Protein AF-A0A7S1N449-F1 (afdb_monomer)

Foldseek 3Di:
DVVVVVVVVVVVVVVVVVVVVVVVVVVVVVVVVVVVVVVVVVVVVVVVVVVVLVVLLVLQLVLLVLCVVPQLVLLVQLVVLVCVVPVCCDPPRPNPVPPSSVVSVVVSVLVNVLSVCSVPCVVNVVVVVVVVVVCVVSVDDPVVCVVSVVSSLVSSCVSCPVNCDPSND

Nearest PDB structures (foldseek):
  7ohd-assembly2_B  TM=8.948E-01  e=1.516E-05  Mus musculus
  3s1i-assembly1_A  TM=8.980E-01  e=2.931E-05  Methylacidiphilum infernorum V4
  7ohd-assembly1_A  TM=8.553E-01  e=3.651E-05  Mus musculus
  3tm9-assembly1_A-2  TM=8.090E-01  e=1.615E-03  Vitreoscilla stercoraria
  2wy4-assembly1_A  TM=8.204E-01  e=2.659E-02  Campylobacter jejuni

Secondary structure (DSSP, 8-state):
-HHHHHHHHHHHHHHHHHHHHHHHHHHHHHHHHHHHHHHHHHHHHHHHHHHHHHHHHHHHHHHHHTTTTSHHHHHHHHHHHHHHH-THHHHTSTTTT--HHHHHHHHHHHHHHHHHTTT-HHHHHHHHHHHHHHHHHTT--HHHHHHHHHHHHHHHHHHHGGG--TTT-

InterPro domains:
  IPR000971 Globin [PF00042] (96-168)
  IPR000971 Globin [PS01033] (48-169)
  IPR009050 Globin-like superfamily [SSF46458] (58-168)
  IPR012292 Globin/Protoglobin [G3DSA:1.10.490.10] (54-169)

Mean predicted aligned error: 9.24 Å

Solvent-accessible surface area (backbone atoms only — not comparable to full-atom values): 9285 Å² total; per-residue (Å²): 109,71,69,56,52,51,53,55,50,50,52,51,51,52,52,51,50,54,52,50,52,53,52,51,53,48,51,53,52,52,54,50,51,51,53,52,48,53,52,48,52,49,51,50,52,51,51,53,51,50,52,54,50,54,52,51,48,49,47,53,45,54,57,52,60,68,46,66,85,46,51,57,60,54,19,50,47,32,51,51,52,43,36,72,78,40,52,56,40,50,71,76,34,95,42,43,93,52,64,59,71,63,51,18,43,54,50,42,53,52,51,51,53,50,53,76,28,66,90,40,55,85,65,40,49,61,55,51,51,56,52,49,55,51,39,47,76,74,68,58,51,76,72,51,52,59,55,51,48,52,40,46,54,53,34,48,41,67,74,44,43,91,70,51,37,86,89,70,108

pLDDT: mean 90.64, std 6.05, range [66.69, 98.06]

Sequence (169 aa):
LKAQIEATTDELKFSRQRAKERKSSLKASEELLAALTDEFEYLMAFTTGQDAIRSRNKIVQKSWSLLTGDPQAAGDLFYTNLFEAAPQLITSGPFHGVNVKVQAARLVDMIDFAIKKLNDTVTLVPILTNLGARHQQYGTLKAHYDAVGGVLIMTLKQALKEKFTKEVE

Structure (mmCIF, N/CA/C/O backbone):
data_AF-A0A7S1N449-F1
#
_entry.id   AF-A0A7S1N449-F1
#
loop_
_atom_site.group_PDB
_atom_site.id
_atom_site.type_symbol
_atom_site.label_atom_id
_atom_site.label_alt_id
_atom_site.label_comp_id
_atom_site.label_asym_id
_atom_site.label_entity_id
_atom_site.label_seq_id
_atom_site.pdbx_PDB_ins_code
_atom_site.Cartn_x
_atom_site.Cartn_y
_atom_site.Cartn_z
_atom_site.occupancy
_atom_site.B_iso_or_equiv
_atom_site.auth_seq_id
_atom_site.auth_comp_id
_atom_site.auth_asym_id
_atom_site.auth_atom_id
_atom_site.pdbx_PDB_model_num
ATOM 1 N N . LEU A 1 1 ? -70.950 -11.473 55.836 1.00 74.06 1 LEU A N 1
ATOM 2 C CA . LEU A 1 1 ? -69.960 -12.537 55.533 1.00 74.06 1 LEU A CA 1
ATOM 3 C C . LEU A 1 1 ? -69.792 -12.779 54.029 1.00 74.06 1 LEU A C 1
ATOM 5 O O . LEU A 1 1 ? -68.712 -12.517 53.529 1.00 74.06 1 LEU A O 1
ATOM 9 N N . LYS A 1 2 ? -70.834 -13.198 53.288 1.00 80.25 2 LYS A N 1
ATOM 10 C CA . LYS A 1 2 ? -70.743 -13.511 51.841 1.00 80.25 2 LYS A CA 1
ATOM 11 C C . LYS A 1 2 ? -70.280 -12.330 50.966 1.00 80.25 2 LYS A C 1
ATOM 13 O O . LYS A 1 2 ? -69.310 -12.471 50.238 1.00 80.25 2 LYS A O 1
ATOM 18 N N . ALA A 1 3 ? -70.886 -11.155 51.143 1.00 78.69 3 ALA A N 1
ATOM 19 C CA . ALA A 1 3 ? -70.484 -9.930 50.441 1.00 78.69 3 ALA A CA 1
ATOM 20 C C . ALA A 1 3 ? -69.052 -9.474 50.789 1.00 78.69 3 ALA A C 1
ATOM 22 O O . ALA A 1 3 ? -68.348 -8.930 49.947 1.00 78.69 3 ALA A O 1
ATOM 23 N N . GLN A 1 4 ? -68.603 -9.739 52.022 1.00 74.62 4 GLN A N 1
ATOM 24 C CA . GLN A 1 4 ? -67.230 -9.453 52.446 1.00 74.62 4 GLN A CA 1
ATOM 25 C C . GLN A 1 4 ? -66.243 -10.347 51.688 1.00 74.62 4 GLN A C 1
ATOM 27 O O . GLN A 1 4 ? -65.249 -9.856 51.176 1.00 74.62 4 GLN A O 1
ATOM 32 N N . ILE A 1 5 ? -66.557 -11.643 51.571 1.00 78.62 5 ILE A N 1
ATOM 33 C CA . ILE A 1 5 ? -65.745 -12.627 50.846 1.00 78.62 5 ILE A CA 1
ATOM 34 C C . ILE A 1 5 ? -65.675 -12.285 49.352 1.00 78.62 5 ILE A C 1
ATOM 36 O O . ILE A 1 5 ? -64.593 -12.345 48.773 1.00 78.62 5 ILE A O 1
ATOM 40 N N . GLU A 1 6 ? -66.791 -11.899 48.726 1.00 82.81 6 GLU A N 1
ATOM 41 C CA . GLU A 1 6 ? -66.814 -11.461 47.320 1.00 82.81 6 GLU A CA 1
ATOM 42 C C . GLU A 1 6 ? -65.955 -10.213 47.095 1.00 82.81 6 GLU A C 1
ATOM 44 O O . GLU A 1 6 ? -65.094 -10.228 46.217 1.00 82.81 6 GLU A O 1
ATOM 49 N N . ALA A 1 7 ? -66.088 -9.191 47.949 1.00 81.44 7 ALA A N 1
ATOM 50 C CA . ALA A 1 7 ? -65.268 -7.982 47.868 1.00 81.44 7 ALA A CA 1
ATOM 51 C C . ALA A 1 7 ? -63.764 -8.289 47.995 1.00 81.44 7 ALA A C 1
ATOM 53 O O . ALA A 1 7 ? -62.966 -7.837 47.175 1.00 81.44 7 ALA A O 1
ATOM 54 N N . THR A 1 8 ? -63.370 -9.134 48.957 1.00 79.44 8 THR A N 1
ATOM 55 C CA . THR A 1 8 ? -61.966 -9.557 49.108 1.00 79.44 8 THR A CA 1
ATOM 56 C C . THR A 1 8 ? -61.479 -10.377 47.907 1.00 79.44 8 THR A C 1
ATOM 58 O O . THR A 1 8 ? -60.317 -10.295 47.508 1.00 79.44 8 THR A O 1
ATOM 61 N N . THR A 1 9 ? -62.363 -11.170 47.300 1.00 86.25 9 THR A N 1
ATOM 62 C CA . THR A 1 9 ? -62.037 -11.988 46.124 1.00 86.25 9 THR A CA 1
ATOM 63 C C . THR A 1 9 ? -61.777 -11.121 44.893 1.00 86.25 9 THR A C 1
ATOM 65 O O . THR A 1 9 ? -60.845 -11.396 44.132 1.00 86.25 9 THR A O 1
ATOM 68 N N . ASP A 1 10 ? -62.558 -10.063 44.697 1.00 88.69 10 ASP A N 1
ATOM 69 C CA . ASP A 1 10 ? -62.390 -9.158 43.561 1.00 88.69 10 ASP A CA 1
ATOM 70 C C . ASP A 1 10 ? -61.171 -8.238 43.723 1.00 88.69 10 ASP A C 1
ATOM 72 O O . ASP A 1 10 ? -60.420 -8.055 42.759 1.00 88.69 10 ASP A O 1
ATOM 76 N N . GLU A 1 11 ? -60.867 -7.781 44.943 1.00 84.25 11 GLU A N 1
ATOM 77 C CA . GLU A 1 11 ? -59.598 -7.098 45.243 1.00 84.25 11 GLU A CA 1
ATOM 78 C C . GLU A 1 11 ? -58.379 -7.979 44.920 1.00 84.25 11 GLU A C 1
ATOM 80 O O . GLU A 1 11 ? -57.411 -7.521 44.302 1.00 84.25 11 GLU A O 1
ATOM 85 N N . LEU A 1 12 ? -58.433 -9.272 45.263 1.00 84.50 12 LEU A N 1
ATOM 86 C CA . LEU A 1 12 ? -57.374 -10.235 44.946 1.00 84.50 12 LEU A CA 1
ATOM 87 C C . LEU A 1 12 ? -57.197 -10.448 43.436 1.00 84.50 12 LEU A C 1
ATOM 89 O O . LEU A 1 12 ? -56.060 -10.531 42.960 1.00 84.50 12 LEU A O 1
ATOM 93 N N . LYS A 1 13 ? -58.286 -10.528 42.661 1.00 87.19 13 LYS A N 1
ATOM 94 C CA . LYS A 1 13 ? -58.212 -10.638 41.191 1.00 87.19 13 LYS A CA 1
ATOM 95 C C . LYS A 1 13 ? -57.574 -9.397 40.575 1.00 87.19 13 LYS A C 1
ATOM 97 O O . LYS A 1 13 ? -56.697 -9.523 39.722 1.00 87.19 13 LYS A O 1
ATOM 102 N N . PHE A 1 14 ? -57.976 -8.216 41.032 1.00 84.88 14 PHE A N 1
ATOM 103 C CA . PHE A 1 14 ? -57.470 -6.954 40.511 1.00 84.88 14 PHE A CA 1
ATOM 104 C C . PHE A 1 14 ? -55.995 -6.724 40.866 1.00 84.88 14 PHE A C 1
ATOM 106 O O . PHE A 1 14 ? -55.202 -6.328 40.011 1.00 84.88 14 PHE A O 1
ATOM 113 N N . SER A 1 15 ? -55.589 -7.070 42.091 1.00 79.75 15 SER A N 1
ATOM 114 C CA . SER A 1 15 ? -54.183 -7.054 42.512 1.00 79.75 15 SER A CA 1
ATOM 115 C C . SER A 1 15 ? -53.317 -7.991 41.657 1.00 79.75 15 SER A C 1
ATOM 117 O O . SER A 1 15 ? -52.260 -7.595 41.160 1.00 79.75 15 SER A O 1
ATOM 119 N N . ARG A 1 16 ? -53.802 -9.212 41.377 1.00 84.38 16 ARG A N 1
ATOM 120 C CA . ARG A 1 16 ? -53.127 -10.164 40.473 1.00 84.38 16 ARG A CA 1
ATOM 121 C C . ARG A 1 16 ? -53.026 -9.644 39.041 1.00 84.38 16 ARG A C 1
ATOM 123 O O . ARG A 1 16 ? -51.997 -9.851 38.400 1.00 84.38 16 ARG A O 1
ATOM 130 N N . GLN A 1 17 ? -54.068 -8.982 38.544 1.00 85.00 17 GLN A N 1
ATOM 131 C CA . GLN A 1 17 ? -54.078 -8.399 37.205 1.00 85.00 17 GLN A CA 1
ATOM 132 C C . GLN A 1 17 ? -53.044 -7.270 37.079 1.00 85.00 17 GLN A C 1
ATOM 134 O O . GLN A 1 17 ? -52.195 -7.328 36.191 1.00 85.00 17 GLN A O 1
ATOM 139 N N . ARG A 1 18 ? -53.006 -6.329 38.032 1.00 83.12 18 ARG A N 1
ATOM 140 C CA . ARG A 1 18 ? -51.975 -5.274 38.079 1.00 83.12 18 ARG A CA 1
ATOM 141 C C . ARG A 1 18 ? -50.558 -5.842 38.173 1.00 83.12 18 ARG A C 1
ATOM 143 O O . ARG A 1 18 ? -49.637 -5.320 37.550 1.00 83.12 18 ARG A O 1
ATOM 150 N N . ALA A 1 19 ? -50.364 -6.919 38.938 1.00 76.69 19 ALA A N 1
ATOM 151 C CA . ALA A 1 19 ? -49.067 -7.587 39.036 1.00 76.69 19 ALA A CA 1
ATOM 152 C C . ALA A 1 19 ? -48.633 -8.216 37.697 1.00 76.69 19 ALA A C 1
ATOM 154 O O . ALA A 1 19 ? -47.458 -8.129 37.337 1.00 76.69 19 ALA A O 1
ATOM 155 N N . LYS A 1 20 ? -49.568 -8.807 36.936 1.00 83.62 20 LYS A N 1
ATOM 156 C CA . LYS A 1 20 ? -49.302 -9.315 35.578 1.00 83.62 20 LYS A CA 1
ATOM 157 C C . LYS A 1 20 ? -48.933 -8.191 34.613 1.00 83.62 20 LYS A C 1
ATOM 159 O O . LYS A 1 20 ? -47.942 -8.322 33.901 1.00 83.62 20 LYS A O 1
ATOM 164 N N . GLU A 1 21 ? -49.684 -7.094 34.621 1.00 84.38 21 GLU A N 1
ATOM 165 C CA . GLU A 1 21 ? -49.426 -5.924 33.769 1.00 84.38 21 GLU A CA 1
ATOM 166 C C . GLU A 1 21 ? -48.052 -5.313 34.060 1.00 84.38 21 GLU A C 1
ATOM 168 O O . GLU A 1 21 ? -47.266 -5.101 33.140 1.00 84.38 21 GLU A O 1
ATOM 173 N N . ARG A 1 22 ? -47.700 -5.146 35.342 1.00 84.19 22 ARG A N 1
ATOM 174 C CA . ARG A 1 22 ? -46.381 -4.645 35.759 1.00 84.19 22 ARG A CA 1
ATOM 175 C C . ARG A 1 22 ? -45.240 -5.583 35.363 1.00 84.19 22 ARG A C 1
ATOM 177 O O . ARG A 1 22 ? -44.173 -5.124 34.972 1.00 84.19 22 ARG A O 1
ATOM 184 N N . LYS A 1 23 ? -45.450 -6.902 35.438 1.00 81.56 23 LYS A N 1
ATOM 185 C CA . LYS A 1 23 ? -44.464 -7.892 34.977 1.00 81.56 23 LYS A CA 1
ATOM 186 C C . LYS A 1 23 ? -44.291 -7.847 33.454 1.00 81.56 23 LYS A C 1
ATOM 188 O O . LYS A 1 23 ? -43.171 -7.968 32.971 1.00 81.56 23 LYS A O 1
ATOM 193 N N . SER A 1 24 ? -45.377 -7.637 32.709 1.00 82.19 24 SER A N 1
ATOM 194 C CA . SER A 1 24 ? -45.332 -7.467 31.253 1.00 82.19 24 SER A CA 1
ATOM 195 C C . SER A 1 24 ? -44.608 -6.183 30.848 1.00 82.19 24 SER A C 1
ATOM 197 O O . SER A 1 24 ? -43.798 -6.218 29.928 1.00 82.19 24 SER A O 1
ATOM 199 N N . SER A 1 25 ? -44.858 -5.064 31.538 1.00 81.81 25 SER A N 1
ATOM 200 C CA . SER A 1 25 ? -44.158 -3.804 31.263 1.00 81.81 25 SER A CA 1
ATOM 201 C C . SER A 1 25 ? -42.667 -3.898 31.593 1.00 81.81 25 SER A C 1
ATOM 203 O O . SER A 1 25 ? -41.849 -3.381 30.843 1.00 81.81 25 SER A O 1
ATOM 205 N N . LEU A 1 26 ? -42.311 -4.595 32.682 1.00 85.75 26 LEU A N 1
ATOM 206 C CA . LEU A 1 26 ? -40.918 -4.879 33.041 1.00 85.75 26 LEU A CA 1
ATOM 207 C C . LEU A 1 26 ? -40.221 -5.714 31.962 1.00 85.75 26 LEU A C 1
ATOM 209 O O . LEU A 1 26 ? -39.154 -5.322 31.502 1.00 85.75 26 LEU A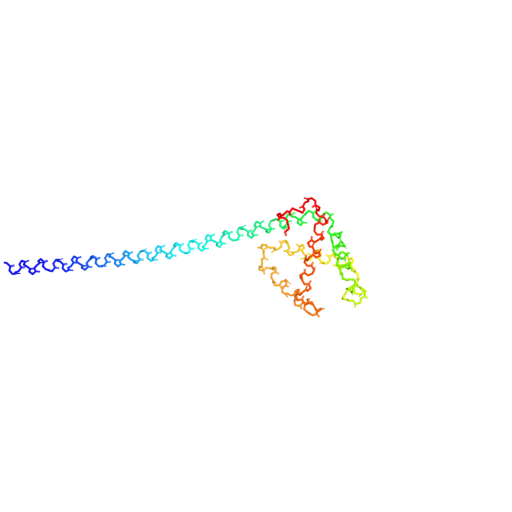 O 1
ATOM 213 N N . LYS A 1 27 ? -40.857 -6.792 31.487 1.00 89.88 27 LYS A N 1
ATOM 214 C CA . LYS A 1 27 ? -40.311 -7.620 30.401 1.00 89.88 27 LYS A CA 1
ATOM 215 C C . LYS A 1 27 ? -40.078 -6.809 29.123 1.00 89.88 27 LYS A C 1
ATOM 217 O O . LYS A 1 27 ? -39.020 -6.919 28.522 1.00 89.88 27 LYS A O 1
ATOM 222 N N . ALA A 1 28 ? -41.029 -5.955 28.743 1.00 87.19 28 ALA A N 1
ATOM 223 C CA . ALA A 1 28 ? -40.869 -5.073 27.587 1.00 87.19 28 ALA A CA 1
ATOM 224 C C . ALA A 1 28 ? -39.716 -4.069 27.776 1.00 87.19 28 ALA A C 1
ATOM 226 O O . ALA A 1 28 ? -38.974 -3.802 26.835 1.00 87.19 28 ALA A O 1
ATOM 227 N N . SER A 1 29 ? -39.528 -3.534 28.991 1.00 83.69 29 SER A N 1
ATOM 228 C CA . SER A 1 29 ? -38.382 -2.665 29.287 1.00 83.69 29 SER A CA 1
ATOM 229 C C . SER A 1 29 ? -37.043 -3.409 29.278 1.00 83.69 29 SER A C 1
ATOM 231 O O . SER A 1 29 ? -36.058 -2.845 28.818 1.00 83.69 29 SER A O 1
ATOM 233 N N . GLU A 1 30 ? -36.999 -4.669 29.722 1.00 91.06 30 GLU A N 1
ATOM 234 C CA . GLU A 1 30 ? -35.801 -5.519 29.653 1.00 91.06 30 GLU A CA 1
ATOM 235 C C . GLU A 1 30 ? -35.436 -5.857 28.203 1.00 91.06 30 GLU A C 1
ATOM 237 O O . GLU A 1 30 ? -34.270 -5.765 27.832 1.00 91.06 30 GLU A O 1
ATOM 242 N N . GLU A 1 31 ? -36.425 -6.180 27.364 1.00 90.69 31 GLU A N 1
ATOM 243 C CA . GLU A 1 31 ? -36.227 -6.427 25.929 1.00 90.69 31 GLU A CA 1
ATOM 244 C C . GLU A 1 31 ? -35.725 -5.169 25.200 1.00 90.69 31 GLU A C 1
ATOM 246 O O . GLU A 1 31 ? -34.808 -5.254 24.386 1.00 90.69 31 GLU A O 1
ATOM 251 N N . LEU A 1 32 ? -36.269 -3.991 25.531 1.00 83.75 32 LEU A N 1
ATOM 252 C CA . LEU A 1 32 ? -35.782 -2.712 25.003 1.00 83.75 32 LEU A CA 1
ATOM 253 C C . LEU A 1 32 ? -34.351 -2.405 25.455 1.00 83.75 32 LEU A C 1
ATOM 255 O O . LEU A 1 32 ? -33.546 -1.951 24.648 1.00 83.75 32 LEU A O 1
ATOM 259 N N . LEU A 1 33 ? -34.021 -2.656 26.725 1.00 84.38 33 LEU A N 1
ATOM 260 C CA . LEU A 1 33 ? -32.662 -2.471 27.236 1.00 84.38 33 LEU A CA 1
ATOM 261 C C . LEU A 1 33 ? -31.670 -3.411 26.547 1.00 84.38 33 LEU A C 1
ATOM 263 O O . LEU A 1 33 ? -30.597 -2.952 26.171 1.00 84.38 33 LEU A O 1
ATOM 267 N N . ALA A 1 34 ? -32.043 -4.675 26.333 1.00 87.62 34 ALA A N 1
ATOM 268 C CA . ALA A 1 34 ? -31.216 -5.647 25.621 1.00 87.62 34 ALA A CA 1
ATOM 269 C C . ALA A 1 34 ? -30.968 -5.234 24.158 1.00 87.62 34 ALA A C 1
ATOM 271 O O . ALA A 1 34 ? -29.835 -5.268 23.682 1.00 87.62 34 ALA A O 1
ATOM 272 N N . ALA A 1 35 ? -32.005 -4.768 23.454 1.00 85.06 35 ALA A N 1
ATOM 273 C CA . ALA A 1 35 ? -31.857 -4.278 22.084 1.00 85.06 35 ALA A CA 1
ATOM 274 C C . ALA A 1 35 ? -30.943 -3.040 22.002 1.00 85.06 35 ALA A C 1
ATOM 276 O O . ALA A 1 35 ? -30.116 -2.937 21.098 1.00 85.06 35 ALA A O 1
ATOM 277 N N . LEU A 1 36 ? -31.056 -2.120 22.967 1.00 85.81 36 LEU A N 1
ATOM 278 C CA . LEU A 1 36 ? -30.197 -0.936 23.045 1.00 85.81 36 LEU A CA 1
ATOM 279 C C . LEU A 1 36 ? -28.737 -1.292 23.359 1.00 85.81 36 LEU A C 1
ATOM 281 O O . LEU A 1 36 ? -27.832 -0.646 22.830 1.00 85.81 36 LEU A O 1
ATOM 285 N N . THR A 1 37 ? -28.488 -2.301 24.201 1.00 86.12 37 THR A N 1
ATOM 286 C CA . THR A 1 37 ? -27.122 -2.772 24.469 1.00 86.12 37 THR A CA 1
ATOM 287 C C . THR A 1 37 ? -26.500 -3.427 23.245 1.00 86.12 37 THR A C 1
ATOM 289 O O . THR A 1 37 ? -25.353 -3.115 22.938 1.00 86.12 37 THR A O 1
ATOM 292 N N . ASP A 1 38 ? -27.252 -4.239 22.498 1.00 86.50 38 ASP A N 1
ATOM 293 C CA . ASP A 1 38 ? -26.755 -4.881 21.275 1.00 86.50 38 ASP A CA 1
ATOM 294 C C . ASP A 1 38 ? -26.397 -3.842 20.197 1.00 86.50 38 ASP A C 1
ATOM 296 O O . ASP A 1 38 ? -25.346 -3.928 19.559 1.00 86.50 38 ASP A O 1
ATOM 300 N N . GLU A 1 39 ? -27.239 -2.819 20.011 1.00 88.69 39 GLU A N 1
ATOM 301 C CA . GLU A 1 39 ? -26.973 -1.732 19.061 1.00 88.69 39 GLU A CA 1
ATOM 302 C C . GLU A 1 39 ? -25.751 -0.899 19.477 1.00 88.69 39 GLU A C 1
ATOM 304 O O . GLU A 1 39 ? -24.917 -0.542 18.638 1.00 88.69 39 GLU A O 1
ATOM 309 N N . PHE A 1 40 ? -25.593 -0.636 20.778 1.00 89.31 40 PHE A N 1
ATOM 310 C CA . PHE A 1 40 ? -24.422 0.053 21.314 1.00 89.31 40 PHE A CA 1
ATOM 311 C C . PHE A 1 40 ? -23.137 -0.769 21.144 1.00 89.31 40 PHE A C 1
ATOM 313 O O . PHE A 1 40 ? -22.123 -0.232 20.692 1.00 89.31 40 PHE A O 1
ATOM 320 N N . GLU A 1 41 ? -23.163 -2.066 21.459 1.00 86.31 41 GLU A N 1
ATOM 321 C CA . GLU A 1 41 ? -22.023 -2.966 21.267 1.00 86.31 41 GLU A CA 1
ATOM 322 C C . GLU A 1 41 ? -21.631 -3.064 19.791 1.00 86.31 41 GLU A C 1
ATOM 324 O O . GLU A 1 41 ? -20.447 -2.955 19.457 1.00 86.31 41 GLU A O 1
ATOM 329 N N . TYR A 1 42 ? -22.614 -3.179 18.894 1.00 85.69 42 TYR A N 1
ATOM 330 C CA . TYR A 1 42 ? -22.387 -3.149 17.453 1.00 85.69 42 TYR A CA 1
ATOM 331 C C . TYR A 1 42 ? -21.726 -1.839 17.010 1.00 85.69 42 TYR A C 1
ATOM 333 O O . TYR A 1 42 ? -20.725 -1.862 16.290 1.00 85.69 42 TYR A O 1
ATOM 341 N N . LEU A 1 43 ? -22.241 -0.693 17.464 1.00 81.56 43 LEU A N 1
ATOM 342 C CA . LEU A 1 43 ? -21.697 0.619 17.115 1.00 81.56 43 LEU A CA 1
ATOM 343 C C . LEU A 1 43 ? -20.265 0.795 17.636 1.00 81.56 43 LEU A C 1
ATOM 345 O O . LEU A 1 43 ? -19.404 1.312 16.916 1.00 81.56 43 LEU A O 1
ATOM 349 N N . MET A 1 44 ? -19.984 0.333 18.855 1.00 84.50 44 MET A N 1
ATOM 350 C CA . MET A 1 44 ? -18.642 0.344 19.437 1.00 84.50 44 MET A CA 1
ATOM 351 C C . MET A 1 44 ? -17.685 -0.562 18.662 1.00 84.50 44 MET A C 1
ATOM 353 O O . MET A 1 44 ? -16.572 -0.137 18.346 1.00 84.50 44 MET A O 1
ATOM 357 N N . ALA A 1 45 ? -18.101 -1.777 18.297 1.00 80.94 45 ALA A N 1
ATOM 358 C CA . ALA A 1 45 ? -17.292 -2.698 17.499 1.00 80.94 45 ALA A CA 1
ATOM 359 C C . ALA A 1 45 ? -17.018 -2.147 16.091 1.00 80.94 45 ALA A C 1
ATOM 361 O O . ALA A 1 45 ? -15.883 -2.197 15.612 1.00 80.94 45 ALA A O 1
ATOM 362 N N . PHE A 1 46 ? -18.029 -1.557 15.449 1.00 82.50 46 PHE A N 1
ATOM 363 C CA . PHE A 1 46 ? -17.897 -0.903 14.150 1.00 82.50 46 PHE A CA 1
ATOM 364 C C . PHE A 1 46 ? -16.927 0.284 14.208 1.00 82.50 46 PHE A C 1
ATOM 366 O O . PHE A 1 46 ? -16.012 0.377 13.388 1.00 82.50 46 PHE A O 1
ATOM 373 N N . THR A 1 47 ? -17.081 1.159 15.206 1.00 80.44 47 THR A N 1
ATOM 374 C CA . THR A 1 47 ? -16.218 2.336 15.400 1.00 80.44 47 THR A CA 1
ATOM 375 C C . THR A 1 47 ? -14.780 1.922 15.702 1.00 80.44 47 THR A C 1
ATOM 377 O O . THR A 1 47 ? -13.857 2.356 15.015 1.00 80.44 47 THR A O 1
ATOM 380 N N . THR A 1 48 ? -14.586 0.989 16.638 1.00 81.38 48 THR A N 1
ATOM 381 C CA . THR A 1 48 ? -13.266 0.425 16.973 1.00 81.38 48 THR A CA 1
ATOM 382 C C . THR A 1 48 ? -12.602 -0.205 15.748 1.00 81.38 48 THR A C 1
ATOM 384 O O . THR A 1 48 ? -11.410 -0.008 15.500 1.00 81.38 48 THR A O 1
ATOM 387 N N . GLY A 1 49 ? -13.375 -0.932 14.936 1.00 82.38 49 GLY A N 1
ATOM 388 C CA . GLY A 1 49 ? -12.904 -1.506 13.679 1.00 82.38 49 GLY A CA 1
ATOM 389 C C . GLY A 1 49 ? -12.447 -0.440 12.681 1.00 82.38 49 GLY A C 1
ATOM 390 O O . GLY A 1 49 ? -11.379 -0.578 12.076 1.00 82.38 49 GLY A O 1
ATOM 391 N N . GLN A 1 50 ? -13.204 0.652 12.537 1.00 81.94 50 GLN A N 1
ATOM 392 C CA . GLN A 1 50 ? -12.803 1.779 11.693 1.00 81.94 50 GLN A CA 1
ATOM 393 C C . GLN A 1 50 ? -11.537 2.473 12.197 1.00 81.94 50 GLN A C 1
ATOM 395 O O . GLN A 1 50 ? -10.670 2.810 11.387 1.00 81.94 50 GLN A O 1
ATOM 400 N N . ASP A 1 51 ? -11.395 2.664 13.504 1.00 86.38 51 ASP A N 1
ATOM 401 C CA . ASP A 1 51 ? -10.218 3.304 14.093 1.00 86.38 51 ASP A CA 1
ATOM 402 C C . ASP A 1 51 ? -8.959 2.453 13.911 1.00 86.38 51 ASP A C 1
ATOM 404 O O . ASP A 1 51 ? -7.893 2.975 13.560 1.00 86.38 51 ASP A O 1
ATOM 408 N N . ALA A 1 52 ? -9.083 1.130 14.045 1.00 87.81 52 ALA A N 1
ATOM 409 C CA . ALA A 1 52 ? -8.004 0.195 13.742 1.00 87.81 52 ALA A CA 1
ATOM 410 C C . ALA A 1 52 ? -7.595 0.256 12.258 1.00 87.81 52 ALA A C 1
ATOM 412 O O . ALA A 1 52 ? -6.403 0.312 11.948 1.00 87.81 52 ALA A O 1
ATOM 413 N N . ILE A 1 53 ? -8.561 0.309 11.328 1.00 90.69 53 ILE A N 1
ATOM 414 C CA . ILE A 1 53 ? -8.289 0.467 9.887 1.00 90.69 53 ILE A CA 1
ATOM 415 C C . ILE A 1 53 ? -7.573 1.791 9.610 1.00 90.69 53 ILE A C 1
ATOM 417 O O . ILE A 1 53 ? -6.535 1.795 8.950 1.00 90.69 53 ILE A O 1
ATOM 421 N N . ARG A 1 54 ? -8.073 2.912 10.144 1.00 91.50 54 ARG A N 1
ATOM 422 C CA . ARG A 1 54 ? -7.438 4.230 9.967 1.00 91.50 54 ARG A CA 1
ATOM 423 C C . ARG A 1 54 ? -6.022 4.253 10.534 1.00 91.50 54 ARG A C 1
ATOM 425 O O . ARG A 1 54 ? -5.143 4.873 9.939 1.00 91.50 54 ARG A O 1
ATOM 432 N N . SER A 1 55 ? -5.788 3.573 11.654 1.00 93.12 55 SER A N 1
ATOM 433 C CA . SER A 1 55 ? -4.459 3.455 12.261 1.00 93.12 55 SER A CA 1
ATOM 434 C C . SER A 1 55 ? -3.492 2.680 11.360 1.00 93.12 55 SER A C 1
ATOM 436 O O . SER A 1 55 ? -2.397 3.171 11.095 1.00 93.12 55 SER A O 1
ATOM 438 N N . ARG A 1 56 ? -3.918 1.548 10.778 1.00 94.88 56 ARG A N 1
ATOM 439 C CA . ARG A 1 56 ? -3.124 0.817 9.769 1.00 94.88 56 ARG A CA 1
ATOM 440 C C . ARG A 1 56 ? -2.863 1.646 8.514 1.00 94.88 56 ARG A C 1
ATOM 442 O O . ARG A 1 56 ? -1.728 1.718 8.054 1.00 94.88 56 ARG A O 1
ATOM 449 N N . ASN A 1 57 ? -3.878 2.340 8.002 1.00 97.00 57 ASN A N 1
ATOM 450 C CA . ASN A 1 57 ? -3.726 3.219 6.842 1.00 97.00 57 ASN A CA 1
ATOM 451 C C . ASN A 1 57 ? -2.662 4.299 7.089 1.00 97.00 57 ASN A C 1
ATOM 453 O O . ASN A 1 57 ? -1.852 4.570 6.206 1.00 97.00 57 ASN A O 1
ATOM 457 N N . LYS A 1 58 ? -2.609 4.876 8.299 1.00 96.62 58 LYS A N 1
ATOM 458 C CA . LYS A 1 58 ? -1.565 5.841 8.682 1.00 96.62 58 LYS A CA 1
ATOM 459 C C . LYS A 1 58 ? -0.164 5.227 8.665 1.00 96.62 58 LYS A C 1
ATOM 461 O O . LYS A 1 58 ? 0.767 5.902 8.234 1.00 96.62 58 LYS A O 1
ATOM 466 N N . ILE A 1 59 ? -0.004 3.979 9.107 1.00 96.62 59 ILE A N 1
ATOM 467 C CA . ILE A 1 59 ? 1.286 3.270 9.062 1.00 96.62 59 ILE A CA 1
ATOM 468 C C . ILE A 1 59 ? 1.735 3.081 7.610 1.00 96.62 59 ILE A C 1
ATOM 470 O O . ILE A 1 59 ? 2.868 3.430 7.275 1.00 96.62 59 ILE A O 1
ATOM 474 N N . VAL A 1 60 ? 0.838 2.622 6.731 1.00 96.25 60 VAL A N 1
ATOM 475 C CA . VAL A 1 60 ? 1.119 2.464 5.292 1.00 96.25 60 VAL A CA 1
ATOM 476 C C . VAL A 1 60 ? 1.500 3.805 4.661 1.00 96.25 60 VAL A C 1
ATOM 478 O O . VAL A 1 60 ? 2.527 3.916 4.002 1.00 96.25 60 VAL A O 1
ATOM 481 N N . GLN A 1 61 ? 0.730 4.863 4.914 1.00 96.50 61 GLN A N 1
ATOM 482 C CA . GLN A 1 61 ? 1.007 6.199 4.373 1.00 96.50 61 GLN A CA 1
ATOM 483 C C . GLN A 1 61 ? 2.340 6.770 4.873 1.00 96.50 61 GLN A C 1
ATOM 485 O O . GLN A 1 61 ? 3.112 7.335 4.095 1.00 96.50 61 GLN A O 1
ATOM 490 N N . LYS A 1 62 ? 2.640 6.604 6.166 1.00 95.50 62 LYS A N 1
ATOM 491 C CA . LYS A 1 62 ? 3.887 7.081 6.770 1.00 95.50 62 LYS A CA 1
ATOM 492 C C . LYS A 1 62 ? 5.092 6.308 6.245 1.00 95.50 62 LYS A C 1
ATOM 494 O O . LYS A 1 62 ? 6.081 6.933 5.879 1.00 95.50 62 LYS A O 1
ATOM 499 N N . SER A 1 63 ? 5.020 4.982 6.190 1.00 94.50 63 SER A N 1
ATOM 500 C CA . SER A 1 63 ? 6.114 4.154 5.672 1.00 94.50 63 SER A CA 1
ATOM 501 C C . SER A 1 63 ? 6.356 4.396 4.182 1.00 94.50 63 SER A C 1
ATOM 503 O O . SER A 1 63 ? 7.504 4.559 3.778 1.00 94.50 63 SER A O 1
ATOM 505 N N . TRP A 1 64 ? 5.295 4.558 3.387 1.00 94.88 64 TRP A N 1
ATOM 506 C CA . TRP A 1 64 ? 5.396 4.934 1.976 1.00 94.88 64 TRP A CA 1
ATOM 507 C C . TRP A 1 64 ? 6.088 6.287 1.772 1.00 94.88 64 TRP A C 1
ATOM 509 O O . TRP A 1 64 ? 6.947 6.414 0.904 1.00 94.88 64 TRP A O 1
ATOM 519 N N . SER A 1 65 ? 5.813 7.282 2.624 1.00 93.44 65 SER A N 1
ATOM 520 C CA . SER A 1 65 ? 6.493 8.590 2.560 1.00 93.44 65 SER A CA 1
ATOM 521 C C . SER A 1 65 ? 8.010 8.522 2.791 1.00 93.44 65 SER A C 1
ATOM 523 O O . SER A 1 65 ? 8.739 9.447 2.445 1.00 93.44 65 SER A O 1
ATOM 525 N N . LEU A 1 66 ? 8.524 7.422 3.350 1.00 91.12 66 LEU A N 1
ATOM 526 C CA . LEU A 1 66 ? 9.967 7.218 3.495 1.00 91.12 66 LEU A CA 1
ATOM 527 C C . LEU A 1 66 ? 10.636 6.841 2.163 1.00 91.12 66 LEU A C 1
ATOM 529 O O . LEU A 1 66 ? 11.847 7.008 2.041 1.00 91.12 66 LEU A O 1
ATOM 533 N N . LEU A 1 67 ? 9.864 6.358 1.181 1.00 84.56 67 LEU A N 1
ATOM 534 C CA . LEU A 1 67 ? 10.326 6.011 -0.170 1.00 84.56 67 LEU A CA 1
ATOM 535 C C . LEU A 1 67 ? 10.300 7.199 -1.131 1.00 84.56 67 LEU A C 1
ATOM 537 O O . LEU A 1 67 ? 11.027 7.200 -2.121 1.00 84.56 67 LEU A O 1
ATOM 541 N N . THR A 1 68 ? 9.506 8.236 -0.847 1.00 66.69 68 THR A N 1
ATOM 542 C CA . THR A 1 68 ? 9.282 9.361 -1.774 1.00 66.69 68 THR A CA 1
ATOM 543 C C . THR A 1 68 ? 10.510 10.248 -1.999 1.00 66.69 68 THR A C 1
ATOM 545 O O . THR A 1 68 ? 10.435 11.188 -2.783 1.00 66.69 68 THR A O 1
ATOM 548 N N . GLY A 1 69 ? 11.637 9.968 -1.335 1.00 75.12 69 GLY A N 1
ATOM 549 C CA . GLY A 1 69 ? 12.929 10.572 -1.667 1.00 75.12 69 GLY A CA 1
ATOM 550 C C . GLY A 1 69 ? 13.486 10.113 -3.020 1.00 75.12 69 GLY A C 1
ATOM 551 O O . GLY A 1 69 ? 14.228 10.868 -3.639 1.00 75.12 69 GLY A O 1
ATOM 552 N N . ASP A 1 70 ? 13.105 8.918 -3.490 1.00 83.00 70 ASP A N 1
ATOM 553 C CA . ASP A 1 70 ? 13.445 8.404 -4.823 1.00 83.00 70 ASP A CA 1
ATOM 554 C C . ASP A 1 70 ? 12.414 7.350 -5.300 1.00 83.00 70 ASP A C 1
ATOM 556 O O . ASP A 1 70 ? 12.669 6.140 -5.286 1.00 83.00 70 ASP A O 1
ATOM 560 N N . PRO A 1 71 ? 11.200 7.784 -5.694 1.00 83.12 71 PRO A N 1
ATOM 561 C CA . PRO A 1 71 ? 10.137 6.876 -6.125 1.00 83.12 71 PRO A CA 1
ATOM 562 C C . PRO A 1 71 ? 10.513 6.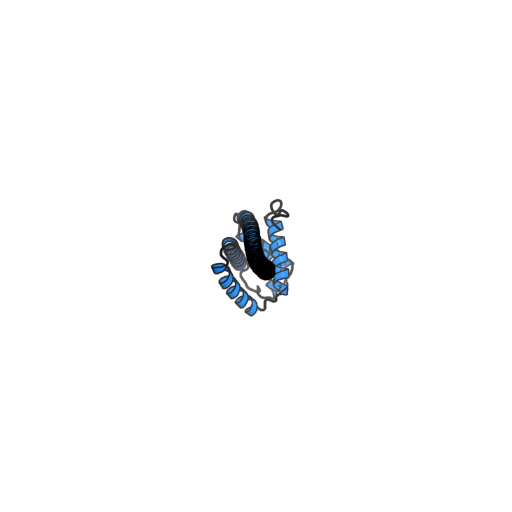083 -7.383 1.00 83.12 71 PRO A C 1
ATOM 564 O O . PRO A 1 71 ? 10.104 4.931 -7.522 1.00 83.12 71 PRO A O 1
ATOM 567 N N . GLN A 1 72 ? 11.323 6.658 -8.280 1.00 91.06 72 GLN A N 1
ATOM 568 C CA . GLN A 1 72 ? 11.784 5.952 -9.473 1.00 91.06 72 GLN A CA 1
ATOM 569 C C . GLN A 1 72 ? 12.685 4.775 -9.093 1.00 91.06 72 GLN A C 1
ATOM 571 O O . GLN A 1 72 ? 12.466 3.676 -9.598 1.00 91.06 72 GLN A O 1
ATOM 576 N N . ALA A 1 73 ? 13.638 4.965 -8.173 1.00 92.19 73 ALA A N 1
ATOM 577 C CA . ALA A 1 73 ? 14.501 3.874 -7.726 1.00 92.19 73 ALA A CA 1
ATOM 578 C C . ALA A 1 73 ? 13.711 2.726 -7.084 1.00 92.19 73 ALA A C 1
ATOM 580 O O . ALA A 1 73 ? 14.043 1.563 -7.304 1.00 92.19 73 ALA A O 1
ATOM 581 N N . ALA A 1 74 ? 12.641 3.020 -6.337 1.00 92.06 74 ALA A N 1
ATOM 582 C CA . ALA A 1 74 ? 11.775 1.980 -5.781 1.00 92.06 74 ALA A CA 1
ATOM 583 C C . ALA A 1 74 ? 11.069 1.164 -6.882 1.00 92.06 74 ALA A C 1
ATOM 585 O O . ALA A 1 74 ? 11.002 -0.064 -6.798 1.00 92.06 74 ALA A O 1
ATOM 586 N N . GLY A 1 75 ? 10.578 1.829 -7.933 1.00 95.62 75 GLY A N 1
ATOM 587 C CA . GLY A 1 75 ? 9.973 1.163 -9.089 1.00 95.62 75 GLY A CA 1
ATOM 588 C C . GLY A 1 75 ? 10.979 0.349 -9.910 1.00 95.62 75 GLY A C 1
ATOM 589 O O . GLY A 1 75 ? 10.678 -0.771 -10.324 1.00 95.62 75 GLY A O 1
ATOM 590 N N . ASP A 1 76 ? 12.183 0.882 -10.114 1.00 96.56 76 ASP A N 1
ATOM 591 C CA . ASP A 1 76 ? 13.262 0.192 -10.829 1.00 96.56 76 ASP A CA 1
ATOM 592 C C . ASP A 1 76 ? 13.719 -1.056 -10.053 1.00 96.56 76 ASP A C 1
ATOM 594 O O . ASP A 1 76 ? 13.899 -2.130 -10.637 1.00 96.56 76 ASP A O 1
ATOM 598 N N . LEU A 1 77 ? 13.827 -0.951 -8.723 1.00 96.75 77 LEU A N 1
ATOM 599 C CA . LEU A 1 77 ? 14.137 -2.079 -7.845 1.00 96.75 77 LEU A CA 1
ATOM 600 C C . LEU A 1 77 ? 13.036 -3.146 -7.884 1.00 96.75 77 LEU A C 1
ATOM 602 O O . LEU A 1 77 ? 13.341 -4.335 -7.967 1.00 96.75 77 LEU A O 1
ATOM 606 N N . PHE A 1 78 ? 11.763 -2.736 -7.896 1.00 97.69 78 PHE A N 1
ATOM 607 C CA . PHE A 1 78 ? 10.639 -3.661 -8.053 1.00 97.69 78 PHE A CA 1
ATOM 608 C C . PHE A 1 78 ? 10.750 -4.477 -9.343 1.00 97.69 78 PHE A C 1
ATOM 610 O O . PHE A 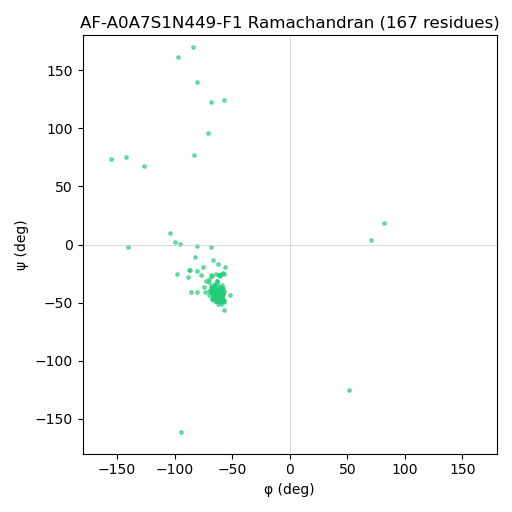1 78 ? 10.635 -5.701 -9.305 1.00 97.69 78 PHE A O 1
ATOM 617 N N . TYR A 1 79 ? 10.991 -3.826 -10.484 1.00 97.44 79 TYR A N 1
ATOM 618 C CA . TYR A 1 79 ? 11.083 -4.531 -11.763 1.00 97.44 79 TYR A CA 1
ATOM 619 C C . TYR A 1 79 ? 12.345 -5.388 -11.881 1.00 97.44 79 TYR A C 1
ATOM 621 O O . TYR A 1 79 ? 12.284 -6.460 -12.480 1.00 97.44 79 TYR A O 1
ATOM 629 N N . THR A 1 80 ? 13.449 -4.969 -11.257 1.00 97.69 80 THR A N 1
ATOM 630 C CA . THR A 1 80 ? 14.656 -5.800 -11.111 1.00 97.69 80 THR A CA 1
ATOM 631 C C . THR A 1 80 ? 14.306 -7.105 -10.393 1.00 97.69 80 THR A C 1
ATOM 633 O O . THR A 1 80 ? 14.442 -8.183 -10.967 1.00 97.69 80 THR A O 1
ATOM 636 N N . ASN A 1 81 ? 13.721 -7.003 -9.198 1.00 98.06 81 ASN A N 1
ATOM 637 C CA . ASN A 1 81 ? 13.299 -8.150 -8.395 1.00 98.06 81 ASN A CA 1
ATOM 638 C C . ASN A 1 81 ? 12.262 -9.035 -9.122 1.00 98.06 81 ASN A C 1
ATOM 640 O O . ASN A 1 81 ? 12.314 -10.263 -9.045 1.00 98.06 81 ASN A O 1
ATOM 644 N N . LEU A 1 82 ? 11.317 -8.426 -9.850 1.00 97.38 82 LEU A N 1
ATOM 645 C CA . LEU A 1 82 ? 10.289 -9.145 -10.606 1.00 97.38 82 LEU A CA 1
ATOM 646 C C . LEU A 1 82 ? 10.893 -9.984 -11.737 1.00 97.38 82 LEU A C 1
ATOM 648 O O . LEU A 1 82 ? 10.493 -11.130 -11.935 1.00 97.38 82 LEU A O 1
ATOM 652 N N . PHE A 1 83 ? 11.832 -9.417 -12.493 1.00 96.56 83 PHE A N 1
ATOM 653 C CA . PHE A 1 83 ? 12.437 -10.098 -13.636 1.00 96.56 83 PHE A CA 1
ATOM 654 C C . PHE A 1 83 ? 13.535 -11.080 -13.237 1.00 96.56 83 PHE A C 1
ATOM 656 O O . PHE A 1 83 ? 13.763 -12.034 -13.973 1.00 96.56 83 PHE A O 1
ATOM 663 N N . GLU A 1 84 ? 14.151 -10.922 -12.066 1.00 96.31 84 GLU A N 1
ATOM 664 C CA . GLU A 1 84 ? 14.976 -11.975 -11.464 1.00 96.31 84 GLU A CA 1
ATOM 665 C C . GLU A 1 84 ? 14.133 -13.201 -11.092 1.00 96.31 84 GLU A C 1
ATOM 667 O O . GLU A 1 84 ? 14.511 -14.332 -11.396 1.00 96.31 84 GLU A O 1
ATOM 672 N N . ALA A 1 85 ? 12.959 -12.988 -10.488 1.00 95.06 85 ALA A N 1
ATOM 673 C CA . ALA A 1 85 ? 12.055 -14.073 -10.108 1.00 95.06 85 ALA A CA 1
ATOM 674 C C . ALA A 1 85 ? 11.346 -14.722 -11.311 1.00 95.06 85 ALA A C 1
ATOM 676 O O . ALA A 1 85 ? 11.024 -15.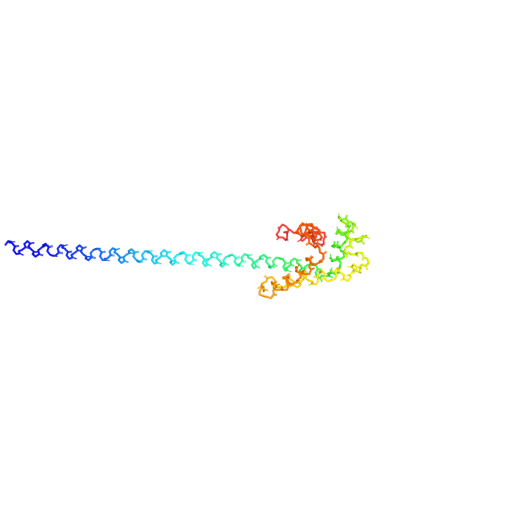910 -11.278 1.00 95.06 85 ALA A O 1
ATOM 677 N N . ALA A 1 86 ? 11.080 -13.949 -12.367 1.00 93.31 86 ALA A N 1
ATOM 678 C CA . ALA A 1 86 ? 10.369 -14.405 -13.558 1.00 93.31 86 ALA A CA 1
ATOM 679 C C . ALA A 1 86 ? 10.943 -13.785 -14.854 1.00 93.31 86 ALA A C 1
ATOM 681 O O . ALA A 1 86 ? 10.308 -12.912 -15.464 1.00 93.31 86 ALA A O 1
ATOM 682 N N . PRO A 1 87 ? 12.115 -14.254 -15.333 1.00 94.81 87 PRO A N 1
ATOM 683 C CA . PRO A 1 87 ? 12.798 -13.693 -16.507 1.00 94.81 87 PRO A CA 1
ATOM 684 C C . PRO A 1 87 ? 11.977 -13.748 -17.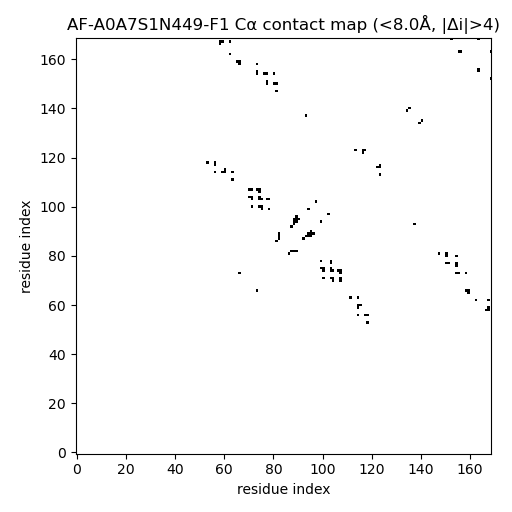803 1.00 94.81 87 PRO A C 1
ATOM 686 O O . PRO A 1 87 ? 12.152 -12.931 -18.712 1.00 94.81 87 PRO A O 1
ATOM 689 N N . GLN A 1 88 ? 11.044 -14.694 -17.905 1.00 93.44 88 GLN A N 1
ATOM 690 C CA . GLN A 1 88 ? 10.142 -14.825 -19.047 1.00 93.44 88 GLN A CA 1
ATOM 691 C C . GLN A 1 88 ? 9.268 -13.582 -19.252 1.00 93.44 88 GLN A C 1
ATOM 693 O O . GLN A 1 88 ? 8.896 -13.285 -20.381 1.00 93.44 88 GLN A O 1
ATOM 698 N N . LEU A 1 89 ? 8.973 -12.815 -18.194 1.00 92.19 89 LEU A N 1
ATOM 699 C CA . LEU A 1 89 ? 8.100 -11.641 -18.278 1.00 92.19 89 LEU A CA 1
ATOM 700 C C . LEU A 1 89 ? 8.664 -10.532 -19.177 1.00 92.19 89 LEU A C 1
ATOM 702 O O . LEU A 1 89 ? 7.884 -9.862 -19.853 1.00 92.19 89 LEU A O 1
ATOM 706 N N . ILE A 1 90 ? 9.991 -10.363 -19.198 1.00 94.31 90 ILE A N 1
ATOM 707 C CA . ILE A 1 90 ? 10.692 -9.341 -19.993 1.00 94.31 90 ILE A CA 1
ATOM 708 C C . ILE A 1 90 ? 11.251 -9.891 -21.313 1.00 94.31 90 ILE A C 1
ATOM 710 O O . ILE A 1 90 ? 11.407 -9.145 -22.276 1.00 94.31 90 ILE A O 1
ATOM 714 N N . THR A 1 91 ? 11.532 -11.196 -21.393 1.00 92.19 91 THR A N 1
ATOM 715 C CA . THR A 1 91 ? 12.138 -11.805 -22.591 1.00 92.19 91 THR A CA 1
ATOM 716 C C . THR A 1 91 ? 11.118 -12.199 -23.653 1.00 92.19 91 THR A C 1
ATOM 718 O O . THR A 1 91 ? 11.367 -11.952 -24.827 1.00 92.19 91 THR A O 1
ATOM 721 N N . SER A 1 92 ? 9.972 -12.765 -23.272 1.00 91.00 92 SER A N 1
ATOM 722 C CA . SER A 1 92 ? 8.914 -13.196 -24.206 1.00 91.00 92 SER A CA 1
ATOM 723 C C . SER A 1 92 ? 7.492 -12.905 -23.713 1.00 91.00 92 SER A C 1
ATOM 725 O O . SER A 1 92 ? 6.520 -13.194 -24.407 1.00 91.00 92 SER A O 1
ATOM 727 N N . GLY A 1 93 ? 7.367 -12.346 -22.511 1.00 88.12 93 GLY A N 1
ATOM 728 C CA . GLY A 1 93 ? 6.108 -12.048 -21.846 1.00 88.12 93 GLY A CA 1
ATOM 729 C C . GLY A 1 93 ? 5.611 -10.615 -22.067 1.00 88.12 93 GLY A C 1
ATOM 730 O O . GLY A 1 93 ? 6.047 -9.925 -22.991 1.00 88.12 93 GLY A O 1
ATOM 731 N N . PRO A 1 94 ? 4.693 -10.135 -21.207 1.00 88.50 94 PRO A N 1
ATOM 732 C CA . PRO A 1 94 ? 3.970 -8.879 -21.418 1.00 88.50 94 PRO A CA 1
ATOM 733 C C . PRO A 1 94 ? 4.846 -7.620 -21.359 1.00 88.50 94 PRO A C 1
ATOM 735 O O . PRO A 1 94 ? 4.387 -6.552 -21.756 1.00 88.50 94 PRO A O 1
ATOM 738 N N . PHE A 1 95 ? 6.088 -7.720 -20.874 1.00 92.44 95 PHE A N 1
ATOM 739 C CA . PHE A 1 95 ? 7.030 -6.602 -20.850 1.00 92.44 95 PHE A CA 1
ATOM 740 C C . PHE A 1 95 ? 8.046 -6.646 -21.998 1.00 92.44 95 PHE A C 1
ATOM 742 O O . PHE A 1 95 ? 8.888 -5.754 -22.087 1.00 92.44 95 PHE A O 1
ATOM 749 N N . HIS A 1 96 ? 7.973 -7.626 -22.906 1.00 94.12 96 HIS A N 1
ATOM 750 C CA . HIS A 1 96 ? 8.862 -7.677 -24.065 1.00 94.12 96 HIS A CA 1
ATOM 751 C C . HIS A 1 96 ? 8.751 -6.395 -24.911 1.00 94.12 96 HIS A C 1
ATOM 753 O O . HIS A 1 96 ? 7.664 -6.004 -25.334 1.00 94.12 96 HIS A O 1
ATOM 759 N N . GLY A 1 97 ? 9.883 -5.718 -25.134 1.00 93.50 97 GLY A N 1
ATOM 760 C CA . GLY A 1 97 ? 9.942 -4.445 -25.865 1.00 93.50 97 GLY A CA 1
ATOM 761 C C . GLY A 1 97 ? 9.347 -3.237 -25.123 1.00 93.50 97 GLY A C 1
ATOM 762 O O . GLY A 1 97 ? 9.296 -2.141 -25.682 1.00 93.50 97 GLY A O 1
ATOM 763 N N . VAL A 1 98 ? 8.908 -3.400 -23.870 1.00 94.56 98 VAL A N 1
ATOM 764 C CA . VAL A 1 98 ? 8.362 -2.310 -23.053 1.00 94.56 98 VAL A CA 1
ATOM 765 C C . VAL A 1 98 ? 9.494 -1.485 -22.448 1.00 94.56 98 VAL A C 1
ATOM 767 O O . VAL A 1 98 ? 10.485 -2.012 -21.945 1.00 94.56 98 VAL A O 1
ATOM 770 N N . ASN A 1 99 ? 9.323 -0.163 -22.428 1.00 96.56 99 ASN A N 1
ATOM 771 C CA . ASN A 1 99 ? 10.191 0.715 -21.652 1.00 96.56 99 ASN A CA 1
ATOM 772 C C . ASN A 1 99 ? 9.910 0.530 -20.150 1.00 96.56 99 ASN A C 1
ATOM 774 O O . ASN A 1 99 ? 8.994 1.142 -19.592 1.00 96.56 99 ASN A O 1
ATOM 778 N N . VAL A 1 100 ? 10.714 -0.319 -19.508 1.00 96.06 100 VAL A N 1
ATOM 779 C CA . VAL A 1 100 ? 10.570 -0.687 -18.092 1.00 96.06 100 VAL A CA 1
ATOM 780 C C . VAL A 1 100 ? 10.655 0.529 -17.174 1.00 96.06 100 VAL A C 1
ATOM 782 O O . VAL A 1 100 ? 9.907 0.597 -16.209 1.00 96.06 100 VAL A O 1
ATOM 785 N N . LYS A 1 101 ? 11.472 1.537 -17.498 1.00 95.38 101 LYS A N 1
ATOM 786 C CA . LYS A 1 101 ? 11.609 2.744 -16.669 1.00 95.38 101 LYS A CA 1
ATOM 787 C C . LYS A 1 101 ? 10.309 3.550 -16.599 1.00 95.38 101 LYS A C 1
ATOM 789 O O . LYS A 1 101 ? 9.886 3.975 -15.527 1.00 95.38 101 LYS A O 1
ATOM 794 N N . VAL A 1 102 ? 9.641 3.723 -17.742 1.00 96.56 102 VAL A N 1
ATOM 795 C CA . VAL A 1 102 ? 8.322 4.380 -17.804 1.00 96.56 102 VAL A CA 1
ATOM 796 C C . VAL A 1 102 ? 7.268 3.538 -17.089 1.00 96.56 102 VAL A C 1
ATOM 798 O O . VAL A 1 102 ? 6.387 4.068 -16.415 1.00 96.56 102 VAL A O 1
ATOM 801 N N . GLN A 1 103 ? 7.353 2.219 -17.225 1.00 95.50 103 GLN A N 1
ATOM 802 C CA . GLN A 1 103 ? 6.437 1.302 -16.566 1.00 95.50 103 GLN A CA 1
ATOM 803 C C . GLN A 1 103 ? 6.617 1.292 -15.034 1.00 95.50 103 GLN A C 1
ATOM 805 O O . GLN A 1 103 ? 5.622 1.260 -14.310 1.00 95.50 103 GLN A O 1
ATOM 810 N N . ALA A 1 104 ? 7.854 1.392 -14.545 1.00 96.12 104 ALA A N 1
ATOM 811 C CA . ALA A 1 104 ? 8.200 1.556 -13.136 1.00 96.12 104 ALA A CA 1
ATOM 812 C C . ALA A 1 104 ? 7.577 2.826 -12.547 1.00 96.12 104 ALA A C 1
ATOM 814 O O . ALA A 1 104 ? 6.910 2.749 -11.516 1.00 96.12 104 ALA A O 1
ATOM 815 N N . ALA A 1 105 ? 7.693 3.961 -13.243 1.00 95.12 105 ALA A N 1
ATOM 816 C CA . ALA A 1 105 ? 7.046 5.205 -12.826 1.00 95.12 105 ALA A CA 1
ATOM 817 C C . ALA A 1 105 ? 5.522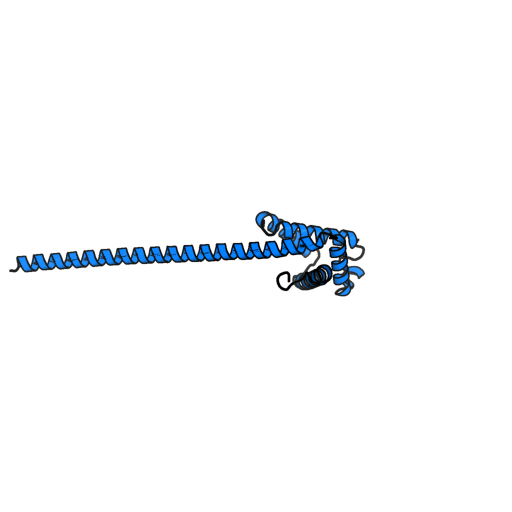 5.039 -12.702 1.00 95.12 105 ALA A C 1
ATOM 819 O O . ALA A 1 105 ? 4.943 5.340 -11.663 1.00 95.12 105 ALA A O 1
ATOM 820 N N . ARG A 1 106 ? 4.874 4.450 -13.719 1.00 94.94 106 ARG A N 1
ATOM 821 C CA . ARG A 1 106 ? 3.419 4.205 -13.712 1.00 94.94 106 ARG A CA 1
ATOM 822 C C . ARG A 1 106 ? 2.963 3.324 -12.552 1.00 94.94 106 ARG A C 1
ATOM 824 O O . ARG A 1 106 ? 1.889 3.554 -12.000 1.00 94.94 106 ARG A O 1
ATOM 831 N N . LEU A 1 107 ? 3.742 2.297 -12.215 1.00 94.88 107 LEU A N 1
ATOM 832 C CA . LEU A 1 107 ? 3.450 1.426 -11.080 1.00 94.88 107 LEU A CA 1
ATOM 833 C C . LEU A 1 107 ? 3.470 2.224 -9.775 1.00 94.88 107 LEU A C 1
ATOM 835 O O . LEU A 1 107 ? 2.515 2.162 -9.002 1.00 94.88 107 LEU A O 1
ATOM 839 N N . VAL A 1 108 ? 4.549 2.973 -9.549 1.00 95.25 108 VAL A N 1
ATOM 840 C CA . VAL A 1 108 ? 4.742 3.741 -8.317 1.00 95.25 108 VAL A CA 1
ATOM 841 C C . VAL A 1 108 ? 3.682 4.832 -8.186 1.00 95.25 108 VAL A C 1
ATOM 843 O O . VAL A 1 108 ? 3.094 4.953 -7.117 1.00 95.25 108 VAL A O 1
ATOM 846 N N . ASP A 1 109 ? 3.349 5.534 -9.271 1.00 94.69 109 ASP A N 1
ATOM 847 C CA . ASP A 1 109 ? 2.281 6.542 -9.292 1.00 94.69 109 ASP A CA 1
ATOM 848 C C . ASP A 1 109 ? 0.917 5.946 -8.917 1.00 94.69 109 ASP A C 1
ATOM 850 O O . ASP A 1 109 ? 0.151 6.537 -8.151 1.00 94.69 109 ASP A O 1
ATOM 854 N N . MET A 1 110 ? 0.596 4.755 -9.432 1.00 95.44 110 MET A N 1
ATOM 855 C CA . MET A 1 110 ? -0.676 4.098 -9.136 1.00 95.44 110 MET A CA 1
ATOM 856 C C . MET A 1 110 ? -0.745 3.615 -7.679 1.00 95.44 110 MET A C 1
ATOM 858 O O . MET A 1 110 ? -1.787 3.754 -7.032 1.00 95.44 110 MET A O 1
ATOM 862 N N . ILE A 1 111 ? 0.355 3.077 -7.141 1.00 95.50 111 ILE A N 1
ATOM 863 C CA . ILE A 1 111 ? 0.443 2.680 -5.728 1.00 95.50 111 ILE A CA 1
ATOM 864 C C . ILE A 1 111 ? 0.347 3.914 -4.826 1.00 95.50 111 ILE A C 1
ATOM 866 O O . ILE A 1 111 ? -0.425 3.912 -3.869 1.00 95.50 111 ILE A O 1
ATOM 870 N N . ASP A 1 112 ? 1.065 4.987 -5.155 1.00 95.06 112 ASP A N 1
ATOM 871 C CA . ASP A 1 112 ? 1.037 6.247 -4.415 1.00 95.06 112 ASP A CA 1
ATOM 872 C C . ASP A 1 112 ? -0.374 6.847 -4.368 1.00 95.06 112 ASP A C 1
ATOM 874 O O . ASP A 1 112 ? -0.875 7.193 -3.295 1.00 95.06 112 ASP A O 1
ATOM 878 N N . PHE A 1 113 ? -1.063 6.885 -5.511 1.00 95.19 113 PHE A N 1
ATOM 879 C CA . PHE A 1 113 ? -2.462 7.296 -5.569 1.00 95.19 113 PHE A CA 1
ATOM 880 C C . PHE A 1 113 ? -3.348 6.428 -4.665 1.00 95.19 113 PHE A C 1
ATOM 882 O O . PHE A 1 113 ? -4.144 6.963 -3.888 1.00 95.19 113 PHE A O 1
ATOM 889 N N . ALA A 1 114 ? -3.206 5.099 -4.731 1.00 96.69 114 ALA A N 1
ATOM 890 C CA . ALA A 1 114 ? -3.999 4.187 -3.913 1.00 96.69 114 ALA A CA 1
ATOM 891 C C . ALA A 1 114 ? -3.751 4.406 -2.412 1.00 96.69 114 ALA A C 1
ATOM 893 O O . ALA A 1 114 ? -4.705 4.511 -1.640 1.00 96.69 114 ALA A O 1
ATOM 894 N N . ILE A 1 115 ? -2.488 4.571 -2.008 1.00 95.88 115 ILE A N 1
ATOM 895 C CA . ILE A 1 115 ? -2.078 4.829 -0.621 1.00 95.88 115 ILE A CA 1
ATOM 896 C C . ILE A 1 115 ? -2.638 6.164 -0.114 1.00 95.88 115 ILE A C 1
ATOM 898 O O . ILE A 1 115 ? -3.197 6.237 0.987 1.00 95.88 115 ILE A O 1
ATOM 902 N N . LYS A 1 116 ? -2.575 7.223 -0.930 1.00 95.25 116 LYS A N 1
ATOM 903 C CA . LYS A 1 116 ? -3.175 8.532 -0.613 1.00 95.25 116 LYS A CA 1
ATOM 904 C C . LYS A 1 116 ? -4.695 8.456 -0.440 1.00 95.25 116 LYS A C 1
ATOM 906 O O . LYS A 1 116 ? -5.265 9.262 0.294 1.00 95.25 116 LYS A O 1
ATOM 911 N N . LYS A 1 117 ? -5.351 7.476 -1.068 1.00 96.81 117 LYS A N 1
ATOM 912 C CA . LYS A 1 117 ? -6.808 7.282 -1.059 1.00 96.81 117 LYS A CA 1
ATOM 913 C C . LYS A 1 117 ? -7.311 6.152 -0.156 1.00 96.81 117 LYS A C 1
ATOM 915 O O . LYS A 1 117 ? -8.506 5.880 -0.165 1.00 96.81 117 LYS A O 1
ATOM 920 N N . LEU A 1 118 ? -6.474 5.556 0.698 1.00 96.12 118 LEU A N 1
ATOM 921 C CA . LEU A 1 118 ? -6.889 4.462 1.600 1.00 96.12 118 LEU A CA 1
ATOM 922 C C . LEU A 1 118 ? -8.065 4.805 2.537 1.00 96.12 118 LEU A C 1
ATOM 924 O O . LEU A 1 118 ? -8.793 3.908 2.953 1.00 96.12 118 LEU A O 1
ATOM 928 N N . ASN A 1 119 ? -8.269 6.087 2.862 1.00 95.19 119 ASN A N 1
ATOM 929 C CA . ASN A 1 119 ? -9.398 6.556 3.682 1.00 95.19 119 ASN A CA 1
ATOM 930 C C . ASN A 1 119 ? -10.603 7.056 2.853 1.00 95.19 119 ASN A C 1
ATOM 932 O O . ASN A 1 119 ? -11.592 7.499 3.425 1.00 95.19 119 ASN A O 1
ATOM 936 N N . ASP A 1 120 ? -10.518 7.007 1.523 1.00 94.56 120 ASP A N 1
ATOM 937 C CA . ASP A 1 120 ? -11.523 7.478 0.563 1.00 94.56 120 ASP A CA 1
ATOM 938 C C . ASP A 1 120 ? -11.847 6.336 -0.413 1.00 94.56 120 ASP A C 1
ATOM 940 O O . ASP A 1 120 ? -11.502 6.342 -1.598 1.00 94.56 120 ASP A O 1
ATOM 944 N N . THR A 1 121 ? -12.479 5.294 0.130 1.00 92.31 121 THR A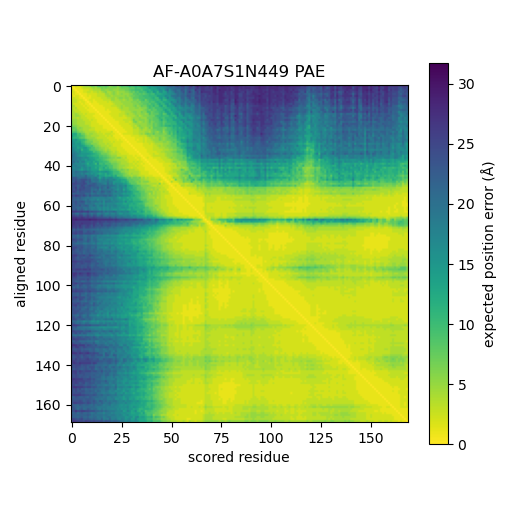 N 1
ATOM 945 C CA . THR A 1 121 ? -12.818 4.075 -0.617 1.00 92.31 121 THR A CA 1
ATOM 946 C C . THR A 1 121 ? -13.870 4.325 -1.692 1.00 92.31 121 THR A C 1
ATOM 948 O O . THR A 1 121 ? -13.855 3.643 -2.715 1.00 92.31 121 THR A O 1
ATOM 951 N N . VAL A 1 122 ? -14.726 5.335 -1.506 1.00 95.62 122 VAL A N 1
ATOM 952 C CA . VAL A 1 122 ? -15.713 5.785 -2.500 1.00 95.62 122 VAL A CA 1
ATOM 953 C C . VAL A 1 122 ? -15.023 6.181 -3.805 1.00 95.62 122 VAL A C 1
ATOM 955 O O . VAL A 1 122 ? -15.481 5.796 -4.878 1.00 95.62 122 VAL A O 1
ATOM 958 N N . THR A 1 123 ? -13.889 6.884 -3.722 1.00 94.94 123 THR A N 1
ATOM 959 C CA . THR A 1 123 ? -13.080 7.233 -4.898 1.00 94.94 123 THR A CA 1
ATOM 960 C C . THR A 1 123 ? -12.185 6.080 -5.349 1.00 94.94 123 THR A C 1
ATOM 962 O O . THR A 1 123 ? -12.029 5.843 -6.548 1.00 94.94 123 THR A O 1
ATOM 965 N N . LEU A 1 124 ? -11.566 5.362 -4.406 1.00 95.44 124 LEU A N 1
ATOM 966 C CA . LEU A 1 124 ? -10.538 4.369 -4.721 1.00 95.44 124 LEU A CA 1
ATOM 967 C C . LEU A 1 124 ? -11.098 3.117 -5.407 1.00 95.44 124 LEU A C 1
ATOM 969 O O . LEU A 1 124 ? -10.508 2.633 -6.375 1.00 95.44 124 LEU A O 1
ATOM 973 N N . VAL A 1 125 ? -12.224 2.586 -4.921 1.00 96.75 125 VAL A N 1
ATOM 974 C CA . VAL A 1 125 ? -12.768 1.302 -5.390 1.00 96.75 125 VAL A CA 1
ATOM 975 C C . VAL A 1 125 ? -13.077 1.325 -6.893 1.00 96.75 125 VAL A C 1
ATOM 977 O O . VAL A 1 125 ? -12.547 0.457 -7.586 1.00 96.75 125 VAL A O 1
ATOM 980 N N . PRO A 1 126 ? -13.814 2.309 -7.452 1.00 97.12 126 PRO A N 1
ATOM 981 C CA . PRO A 1 126 ? -14.102 2.339 -8.890 1.00 97.12 126 PRO A CA 1
ATOM 982 C C . PRO A 1 126 ? -12.847 2.358 -9.775 1.00 97.12 126 PRO A C 1
ATOM 984 O O . PRO A 1 126 ? -12.809 1.709 -10.823 1.00 97.12 126 PRO A O 1
ATOM 987 N N . ILE A 1 127 ? -11.798 3.064 -9.342 1.00 95.88 127 ILE A N 1
ATOM 988 C CA . ILE A 1 127 ? -10.526 3.162 -10.070 1.00 95.88 127 ILE A CA 1
ATOM 989 C C . ILE A 1 127 ? -9.815 1.806 -10.086 1.00 95.88 127 ILE A C 1
ATOM 991 O O . ILE A 1 127 ? -9.396 1.341 -11.150 1.00 95.88 127 ILE A O 1
ATOM 995 N N . LEU A 1 128 ? -9.725 1.138 -8.930 1.00 95.25 128 LEU A N 1
ATOM 996 C CA . LEU A 1 128 ? -9.124 -0.194 -8.837 1.00 95.25 128 LEU A CA 1
ATOM 997 C C . LEU A 1 128 ? -9.945 -1.250 -9.586 1.00 95.25 128 LEU A C 1
ATOM 999 O O . LEU A 1 128 ? -9.361 -2.138 -10.202 1.00 95.25 128 LEU A O 1
ATOM 1003 N N . THR A 1 129 ? -11.277 -1.139 -9.608 1.00 96.12 129 THR A N 1
ATOM 1004 C CA . THR A 1 129 ? -12.141 -2.021 -10.406 1.00 96.12 129 THR A CA 1
ATOM 1005 C C . THR A 1 129 ? -11.838 -1.894 -11.898 1.00 96.12 129 THR A C 1
ATOM 1007 O O . THR A 1 129 ? -11.653 -2.906 -12.575 1.00 96.12 129 THR A O 1
ATOM 1010 N N . ASN A 1 130 ? -11.723 -0.667 -12.419 1.00 96.25 130 ASN A N 1
ATOM 1011 C CA . ASN A 1 130 ? -11.375 -0.455 -13.825 1.00 96.25 130 ASN A CA 1
ATOM 1012 C C . ASN A 1 130 ? -9.962 -0.967 -14.155 1.00 96.25 130 ASN A C 1
ATOM 1014 O O . ASN A 1 130 ? -9.758 -1.609 -15.187 1.00 96.25 130 ASN A O 1
ATOM 1018 N N . LEU A 1 131 ? -8.991 -0.726 -13.270 1.00 94.69 131 LEU A N 1
ATOM 1019 C CA . LEU A 1 131 ? -7.633 -1.242 -13.430 1.00 94.69 131 LEU A CA 1
ATOM 1020 C C . LEU A 1 131 ? -7.608 -2.778 -13.436 1.00 94.69 131 LEU A C 1
ATOM 1022 O O . LEU A 1 131 ? -6.983 -3.376 -14.311 1.00 94.69 131 LEU A O 1
ATOM 1026 N N . GLY A 1 132 ? -8.339 -3.414 -12.518 1.00 93.81 132 GLY A N 1
ATOM 1027 C CA 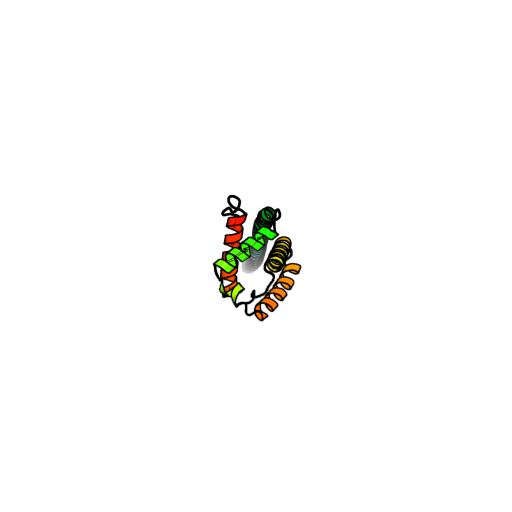. GLY A 1 132 ? -8.476 -4.867 -12.445 1.00 93.81 132 GLY A CA 1
ATOM 1028 C C . GLY A 1 132 ? -9.084 -5.473 -13.712 1.00 93.81 132 GLY A C 1
ATOM 1029 O O . GLY A 1 132 ? -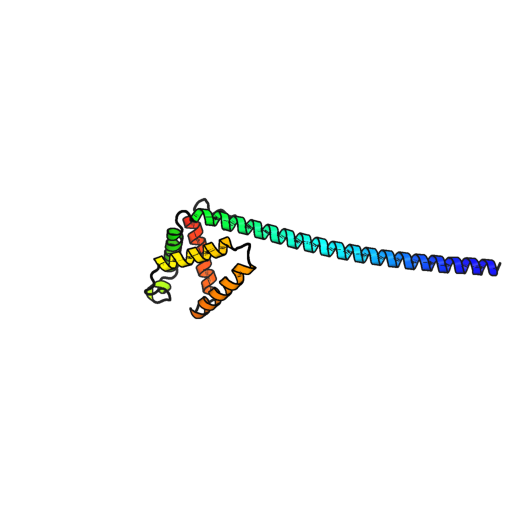8.575 -6.475 -14.211 1.00 93.81 132 GLY A O 1
ATOM 1030 N N . ALA A 1 133 ? -10.104 -4.831 -14.292 1.00 95.00 133 ALA A N 1
ATOM 1031 C CA . ALA A 1 133 ? -10.692 -5.261 -15.563 1.00 95.00 133 ALA A CA 1
ATOM 1032 C C . ALA A 1 133 ? -9.672 -5.225 -16.716 1.00 95.00 133 ALA A C 1
ATOM 1034 O O . ALA A 1 133 ? -9.604 -6.156 -17.516 1.00 95.00 133 ALA A O 1
ATOM 1035 N N . ARG A 1 134 ? -8.816 -4.195 -16.773 1.00 93.81 134 ARG A N 1
ATOM 1036 C CA . ARG A 1 134 ? -7.714 -4.141 -17.751 1.00 93.81 134 ARG A CA 1
ATOM 1037 C C . ARG A 1 134 ? -6.667 -5.224 -17.499 1.00 93.81 134 ARG A C 1
ATOM 1039 O O . ARG A 1 134 ? -6.228 -5.868 -18.442 1.00 93.81 134 ARG A O 1
ATOM 1046 N N . HIS A 1 135 ? -6.311 -5.487 -16.241 1.00 93.00 135 HIS A N 1
ATOM 1047 C CA . HIS A 1 135 ? -5.391 -6.580 -15.904 1.00 93.00 135 HIS A CA 1
ATOM 1048 C C . HIS A 1 135 ? -5.925 -7.948 -16.333 1.00 93.00 135 HIS A C 1
ATOM 1050 O O . HIS A 1 135 ? -5.153 -8.776 -16.811 1.00 93.00 135 HIS A O 1
ATOM 1056 N N . GLN A 1 136 ? -7.234 -8.181 -16.227 1.00 92.06 136 GLN A N 1
ATOM 1057 C CA . GLN A 1 136 ? -7.841 -9.404 -16.746 1.00 92.06 136 GLN A CA 1
ATOM 1058 C C . GLN A 1 136 ? -7.645 -9.531 -18.266 1.00 92.06 136 GLN A C 1
ATOM 1060 O O . GLN A 1 136 ? -7.295 -10.607 -18.744 1.00 92.06 136 GLN A O 1
ATOM 1065 N N . GLN A 1 137 ? -7.800 -8.436 -19.019 1.00 90.69 137 GLN A N 1
ATOM 1066 C CA . GLN A 1 137 ? -7.564 -8.414 -20.471 1.00 90.69 137 GLN A CA 1
ATOM 1067 C C . GLN A 1 137 ? -6.100 -8.696 -20.841 1.00 90.69 137 GLN A C 1
ATOM 1069 O O . GLN A 1 137 ? -5.836 -9.207 -21.925 1.00 90.69 137 GLN A O 1
ATOM 1074 N N . TYR A 1 138 ? -5.152 -8.418 -19.941 1.00 86.75 138 TYR A N 1
ATOM 1075 C CA . TYR A 1 138 ? -3.735 -8.764 -20.111 1.00 86.75 138 TYR A CA 1
ATOM 1076 C C . TYR A 1 138 ? -3.419 -10.229 -19.771 1.00 86.75 138 TYR A C 1
ATOM 1078 O O . TYR A 1 138 ? -2.269 -10.648 -19.882 1.00 86.75 138 TYR A O 1
ATOM 1086 N N . GLY A 1 139 ? -4.413 -11.014 -19.343 1.00 89.31 139 GLY A N 1
ATOM 1087 C CA . GLY A 1 139 ? -4.224 -12.400 -18.917 1.00 89.31 139 GLY A CA 1
ATOM 1088 C C . GLY A 1 139 ? -3.729 -12.543 -17.475 1.00 89.31 139 GLY A C 1
ATOM 1089 O O . GLY A 1 139 ? -3.212 -13.598 -17.104 1.00 89.31 139 GLY A O 1
ATOM 1090 N N . THR A 1 140 ? -3.867 -11.508 -16.638 1.00 91.44 140 THR A N 1
ATOM 1091 C CA . THR A 1 140 ? -3.482 -11.592 -15.225 1.00 91.44 140 THR A CA 1
ATOM 1092 C C . THR A 1 140 ? -4.413 -12.537 -14.467 1.00 91.44 140 THR A C 1
ATOM 1094 O O . THR A 1 140 ? -5.623 -12.322 -14.396 1.00 91.44 140 THR A O 1
ATOM 1097 N N . LEU A 1 141 ? -3.830 -13.564 -13.849 1.00 91.88 141 LEU A N 1
ATOM 1098 C CA . LEU A 1 141 ? -4.526 -14.537 -13.014 1.00 91.88 141 LEU A CA 1
ATOM 1099 C C . LEU A 1 141 ? -4.397 -14.174 -11.534 1.00 91.88 141 LEU A C 1
ATOM 1101 O O . LEU A 1 141 ? -3.463 -13.479 -11.135 1.00 91.88 141 LEU A O 1
ATOM 1105 N N . LYS A 1 142 ? -5.281 -14.725 -10.690 1.00 90.50 142 LYS A N 1
ATOM 1106 C CA . LYS A 1 142 ? -5.198 -14.550 -9.230 1.00 90.50 142 LYS A CA 1
ATOM 1107 C C . LYS A 1 142 ? -3.804 -14.901 -8.687 1.00 90.50 142 LYS A C 1
ATOM 1109 O O . LYS A 1 142 ? -3.264 -14.144 -7.892 1.00 90.50 142 LYS A O 1
ATOM 1114 N N . ALA A 1 143 ? -3.208 -15.997 -9.161 1.00 90.25 143 ALA A N 1
ATOM 1115 C CA . ALA A 1 143 ? -1.884 -16.449 -8.727 1.00 90.25 143 ALA A CA 1
ATOM 1116 C C . ALA A 1 143 ? -0.758 -15.437 -9.022 1.00 90.25 143 ALA A C 1
ATOM 1118 O O . ALA A 1 143 ? 0.243 -15.409 -8.312 1.00 90.25 143 ALA A O 1
ATOM 1119 N N . HIS A 1 144 ? -0.918 -14.574 -10.033 1.00 90.81 144 HIS A N 1
ATOM 1120 C CA . HIS A 1 144 ? 0.074 -13.538 -10.329 1.00 90.81 144 HIS A CA 1
ATOM 1121 C C . HIS A 1 144 ? 0.093 -12.444 -9.252 1.00 90.81 144 HIS A C 1
ATOM 1123 O O . HIS A 1 144 ? 1.150 -11.875 -9.003 1.00 90.81 144 HIS A O 1
ATOM 1129 N N . TYR A 1 145 ? -1.036 -12.168 -8.583 1.00 91.75 145 TYR A N 1
ATOM 1130 C CA . TYR A 1 145 ? -1.086 -11.170 -7.509 1.00 91.75 145 TYR A CA 1
ATOM 1131 C C . TYR A 1 145 ? -0.305 -11.610 -6.273 1.00 91.75 145 TYR A C 1
ATOM 1133 O O . TYR A 1 145 ? 0.379 -10.782 -5.681 1.00 91.75 145 TYR A O 1
ATOM 1141 N N . ASP A 1 146 ? -0.353 -12.896 -5.919 1.00 90.50 146 ASP A N 1
ATOM 1142 C CA . ASP A 1 146 ? 0.398 -13.423 -4.775 1.00 90.50 146 ASP A CA 1
ATOM 1143 C C . ASP A 1 146 ? 1.917 -13.314 -5.035 1.00 90.50 146 ASP A C 1
ATOM 1145 O O . ASP A 1 146 ? 2.669 -12.832 -4.186 1.00 90.50 146 ASP A O 1
ATOM 1149 N N . ALA A 1 147 ? 2.365 -13.653 -6.252 1.00 90.75 147 ALA A N 1
ATOM 1150 C CA . ALA A 1 147 ? 3.765 -13.510 -6.663 1.00 90.75 147 ALA A CA 1
ATOM 1151 C C . ALA A 1 147 ? 4.225 -12.040 -6.703 1.00 90.75 147 ALA A C 1
ATOM 1153 O O . ALA A 1 147 ? 5.265 -11.693 -6.142 1.00 90.75 147 ALA A O 1
ATOM 1154 N N . VAL A 1 148 ? 3.435 -11.159 -7.327 1.00 93.50 148 VAL A N 1
ATOM 1155 C CA . VAL A 1 148 ? 3.727 -9.718 -7.407 1.00 93.50 148 VAL A CA 1
ATOM 1156 C C . VAL A 1 148 ? 3.728 -9.072 -6.021 1.00 93.50 148 VAL A C 1
ATOM 1158 O O . VAL A 1 148 ? 4.595 -8.247 -5.738 1.00 93.50 148 VAL A O 1
ATOM 1161 N N . GLY A 1 149 ? 2.802 -9.465 -5.145 1.00 94.62 149 GLY A N 1
ATOM 1162 C CA . GLY A 1 149 ? 2.752 -9.014 -3.756 1.00 94.62 149 GLY A CA 1
ATOM 1163 C C . GLY A 1 149 ? 4.023 -9.383 -2.995 1.00 94.62 149 GLY A C 1
ATOM 1164 O O . GLY A 1 149 ? 4.623 -8.518 -2.363 1.00 94.62 149 GLY A O 1
ATOM 1165 N N . GLY A 1 150 ? 4.498 -10.625 -3.132 1.00 95.75 150 GLY A N 1
ATOM 1166 C CA . GLY A 1 150 ? 5.768 -11.056 -2.542 1.00 95.75 150 GLY A CA 1
ATOM 1167 C C . GLY A 1 150 ? 6.967 -10.231 -3.024 1.00 95.75 150 GLY A C 1
ATOM 1168 O O . GLY A 1 150 ? 7.771 -9.774 -2.211 1.00 95.75 150 GLY A O 1
ATOM 1169 N N . VAL A 1 151 ? 7.055 -9.966 -4.332 1.00 97.12 151 VAL A N 1
ATOM 1170 C CA . VAL A 1 151 ? 8.109 -9.114 -4.917 1.00 97.12 151 VAL A CA 1
ATOM 1171 C C . VAL A 1 151 ? 8.020 -7.674 -4.407 1.00 97.12 151 VAL A C 1
ATOM 1173 O O . VAL A 1 151 ? 9.049 -7.062 -4.107 1.00 97.12 151 VAL A O 1
ATOM 1176 N N . LEU A 1 152 ? 6.811 -7.125 -4.265 1.00 95.75 152 LEU A N 1
ATOM 1177 C CA . LEU A 1 152 ? 6.610 -5.784 -3.720 1.00 95.75 152 LEU A CA 1
ATOM 1178 C C . LEU A 1 152 ? 7.081 -5.703 -2.265 1.00 95.75 152 LEU A C 1
ATOM 1180 O O . LEU A 1 152 ? 7.870 -4.821 -1.943 1.00 95.75 152 LEU A O 1
ATOM 1184 N N . ILE A 1 153 ? 6.675 -6.643 -1.409 1.00 95.88 153 ILE A N 1
ATOM 1185 C CA . ILE A 1 153 ? 7.121 -6.694 -0.007 1.00 95.88 153 ILE A CA 1
ATOM 1186 C C . ILE A 1 153 ? 8.645 -6.834 0.081 1.00 95.88 153 ILE A C 1
ATOM 1188 O O . ILE A 1 153 ? 9.292 -6.105 0.834 1.00 95.88 153 ILE A O 1
ATOM 1192 N N . MET A 1 154 ? 9.249 -7.700 -0.739 1.00 96.69 154 MET A N 1
ATOM 1193 C CA . MET A 1 154 ? 10.707 -7.829 -0.817 1.00 96.69 154 MET A CA 1
ATOM 1194 C C . MET A 1 154 ? 11.380 -6.507 -1.214 1.00 96.69 154 MET A C 1
ATOM 1196 O O . MET A 1 154 ? 12.378 -6.112 -0.610 1.00 96.69 154 MET A O 1
ATOM 1200 N N . THR A 1 155 ? 10.810 -5.798 -2.186 1.00 95.75 155 THR A N 1
ATOM 1201 C CA . THR A 1 155 ? 11.301 -4.489 -2.639 1.00 95.75 155 THR A CA 1
ATOM 1202 C C . THR A 1 155 ? 11.217 -3.447 -1.527 1.00 95.75 155 THR A C 1
ATOM 1204 O O . THR A 1 155 ? 12.189 -2.738 -1.275 1.00 95.75 155 THR A O 1
ATOM 1207 N N . LEU A 1 156 ? 10.089 -3.384 -0.812 1.00 94.69 156 LEU A N 1
ATOM 1208 C CA . LEU A 1 156 ? 9.903 -2.479 0.324 1.00 94.69 156 LEU A CA 1
ATOM 1209 C C . LEU A 1 156 ? 10.915 -2.771 1.435 1.00 94.69 156 LEU A C 1
ATOM 1211 O O . LEU A 1 156 ? 11.530 -1.841 1.954 1.00 94.69 156 LEU A O 1
ATOM 1215 N N . LYS A 1 157 ? 11.159 -4.048 1.742 1.00 95.62 157 LYS A N 1
ATOM 1216 C CA . LYS A 1 157 ? 12.169 -4.471 2.720 1.00 95.62 157 LYS A CA 1
ATOM 1217 C C . LYS A 1 157 ? 13.576 -4.009 2.337 1.00 95.62 157 LYS A C 1
ATOM 1219 O O . LYS A 1 157 ? 14.294 -3.474 3.179 1.00 95.62 157 LYS A O 1
ATOM 1224 N N . GLN A 1 158 ? 13.969 -4.172 1.074 1.00 94.94 158 GLN A N 1
ATOM 1225 C CA . GLN A 1 158 ? 15.277 -3.726 0.578 1.00 94.94 158 GLN A CA 1
ATOM 1226 C C . GLN A 1 158 ? 15.414 -2.194 0.588 1.00 94.94 158 GLN A C 1
ATOM 1228 O O . GLN A 1 158 ? 16.458 -1.668 0.978 1.00 94.94 158 GLN A O 1
ATOM 1233 N N . ALA A 1 159 ? 14.362 -1.477 0.185 1.00 93.06 159 ALA A N 1
ATOM 1234 C CA . ALA A 1 159 ? 14.377 -0.022 0.089 1.00 93.06 159 ALA A CA 1
ATOM 1235 C C . ALA A 1 159 ? 14.336 0.664 1.467 1.00 93.06 159 ALA A C 1
ATOM 1237 O O . ALA A 1 159 ? 15.059 1.632 1.703 1.00 93.06 159 ALA A O 1
ATOM 1238 N N . LEU A 1 160 ? 13.524 0.152 2.397 1.00 93.31 160 LEU A N 1
ATOM 1239 C CA . LEU A 1 160 ? 13.336 0.736 3.729 1.00 93.31 160 LEU A CA 1
ATOM 1240 C C . LEU A 1 160 ? 14.371 0.261 4.759 1.00 93.31 160 LEU A C 1
ATOM 1242 O O . LEU A 1 160 ? 14.617 0.981 5.732 1.00 93.31 160 LEU A O 1
ATOM 1246 N N . LYS A 1 161 ? 15.013 -0.898 4.546 1.00 93.56 161 LYS A N 1
ATOM 1247 C CA . LYS A 1 161 ? 16.050 -1.466 5.430 1.00 93.56 161 LYS A CA 1
ATOM 1248 C C . LYS A 1 161 ? 15.560 -1.531 6.885 1.00 93.56 161 LYS A C 1
ATOM 1250 O O . LYS A 1 161 ? 14.476 -2.043 7.132 1.00 93.56 161 LYS A O 1
ATOM 1255 N N . GLU A 1 162 ? 16.296 -0.948 7.831 1.00 95.19 162 GLU A N 1
ATOM 1256 C CA . GLU A 1 162 ? 15.939 -0.877 9.260 1.00 95.19 162 GLU A CA 1
ATOM 1257 C C . GLU A 1 162 ? 14.574 -0.220 9.534 1.00 95.19 162 GLU A C 1
ATOM 1259 O O . GLU A 1 162 ? 13.996 -0.400 10.604 1.00 95.19 162 GLU A O 1
ATOM 1264 N N . LYS A 1 163 ? 14.034 0.555 8.580 1.00 93.88 163 LYS A N 1
ATOM 1265 C CA . LYS A 1 163 ? 12.701 1.165 8.697 1.00 93.88 163 LYS A CA 1
ATOM 1266 C C . LYS A 1 163 ? 11.567 0.199 8.326 1.00 93.88 163 LYS A C 1
ATOM 1268 O O . LYS A 1 163 ? 10.410 0.530 8.572 1.00 93.88 163 LYS A O 1
ATOM 1273 N N . PHE A 1 164 ? 11.870 -0.968 7.749 1.00 95.88 164 PHE A N 1
ATOM 1274 C CA . PHE A 1 164 ? 10.910 -2.046 7.501 1.00 95.88 164 PHE A CA 1
ATOM 1275 C C . PHE A 1 164 ? 10.733 -2.886 8.773 1.00 95.88 164 PHE A C 1
ATOM 1277 O O . PHE A 1 164 ? 11.325 -3.952 8.938 1.00 95.88 164 PHE A O 1
ATOM 1284 N N . THR A 1 165 ? 9.975 -2.348 9.726 1.00 96.50 165 THR A N 1
ATOM 1285 C CA . THR A 1 165 ? 9.698 -3.009 11.007 1.00 96.50 165 THR A CA 1
ATOM 1286 C C . THR A 1 165 ? 8.530 -3.991 10.882 1.00 96.50 165 THR A C 1
ATOM 1288 O O . THR A 1 165 ? 7.776 -3.952 9.915 1.00 96.50 165 THR A O 1
ATOM 1291 N N . LYS A 1 166 ? 8.306 -4.817 11.912 1.00 94.88 166 LYS A N 1
ATOM 1292 C CA . LYS A 1 166 ? 7.143 -5.723 11.993 1.00 94.88 166 LYS A CA 1
ATOM 1293 C C . LYS A 1 166 ? 5.788 -5.002 11.924 1.00 94.88 166 LYS A C 1
ATOM 1295 O O . LYS A 1 166 ? 4.786 -5.615 11.600 1.00 94.88 166 LYS A O 1
ATOM 1300 N N . GLU A 1 167 ? 5.744 -3.725 12.295 1.00 93.44 167 GLU A N 1
ATOM 1301 C CA . GLU A 1 167 ? 4.531 -2.909 12.177 1.00 93.44 167 GLU A CA 1
ATOM 1302 C C . GLU A 1 167 ? 4.284 -2.454 10.726 1.00 93.44 167 GLU A C 1
ATOM 1304 O O . GLU A 1 167 ? 3.146 -2.184 10.359 1.00 93.44 167 GLU A O 1
ATOM 1309 N N . VAL A 1 168 ? 5.346 -2.350 9.919 1.00 94.19 168 VAL A N 1
ATOM 1310 C CA . VAL A 1 168 ? 5.305 -1.893 8.520 1.00 94.19 168 VAL A CA 1
ATOM 1311 C C . VAL A 1 168 ? 5.053 -3.040 7.532 1.00 94.19 168 VAL A C 1
ATOM 1313 O O . VAL A 1 168 ? 4.514 -2.776 6.459 1.00 94.19 168 VAL A O 1
ATOM 1316 N N . GLU A 1 169 ? 5.448 -4.269 7.876 1.00 91.00 169 GLU A N 1
ATOM 1317 C CA . GLU A 1 169 ? 5.150 -5.498 7.115 1.00 91.00 169 GLU A CA 1
ATOM 1318 C C . GLU A 1 169 ? 3.653 -5.848 7.121 1.00 91.00 169 GLU A C 1
ATOM 1320 O O . GLU A 1 169 ? 3.122 -6.111 6.016 1.00 91.00 169 GLU A O 1
#

Radius of gyration: 32.16 Å; Cα contacts (8 Å, |Δi|>4): 72; chains: 1; bounding box: 87×27×81 Å

Organism: NCBI:txid73025